Protein AF-A0A859FE62-F1 (afdb_monomer)

Sequence (93 aa):
MIVKDLVESKQLLAGETEEHVYIVYERYENVDCQYRDKQFEELECDPEERIQILMGSSDSSLVVKETLEIGKDHPSLESALDFIKTSKPDLFN

Mean predicted aligned error: 4.95 Å

Structure (mmCIF, N/CA/C/O backbone):
data_AF-A0A859FE62-F1
#
_entry.id   AF-A0A859FE62-F1
#
loop_
_atom_site.group_PDB
_atom_site.id
_atom_site.type_symbol
_atom_site.label_atom_id
_atom_site.label_alt_id
_atom_site.label_comp_id
_atom_site.label_asym_id
_atom_site.label_entity_id
_atom_site.label_seq_id
_atom_site.pdbx_PDB_ins_code
_atom_site.Cartn_x
_atom_site.Cartn_y
_atom_site.Cartn_z
_atom_site.occupancy
_atom_site.B_iso_or_equiv
_atom_site.auth_seq_id
_atom_site.auth_comp_id
_atom_site.auth_asym_id
_atom_site.auth_atom_id
_atom_site.pdbx_PDB_model_num
ATOM 1 N N . MET A 1 1 ? 5.053 -2.349 -22.591 1.00 85.31 1 MET A N 1
ATOM 2 C CA . MET A 1 1 ? 3.927 -2.895 -21.798 1.00 85.31 1 MET A CA 1
ATOM 3 C C . MET A 1 1 ? 4.430 -2.877 -20.387 1.00 85.31 1 MET A C 1
ATOM 5 O O . MET A 1 1 ? 5.441 -3.515 -20.144 1.00 85.31 1 MET A O 1
ATOM 9 N N . ILE A 1 2 ? 3.769 -2.144 -19.498 1.00 86.06 2 ILE A N 1
ATOM 10 C CA . ILE A 1 2 ? 4.212 -2.092 -18.109 1.00 86.06 2 ILE A CA 1
ATOM 11 C C . ILE A 1 2 ? 3.636 -3.305 -17.388 1.00 86.06 2 ILE A C 1
ATOM 13 O O . ILE A 1 2 ? 2.415 -3.469 -17.327 1.00 86.06 2 ILE A O 1
ATOM 17 N N . VAL A 1 3 ? 4.524 -4.152 -16.889 1.00 88.31 3 VAL A N 1
ATOM 18 C CA . VAL A 1 3 ? 4.206 -5.229 -15.956 1.00 88.31 3 VAL A CA 1
ATOM 19 C C . VAL A 1 3 ? 4.422 -4.684 -14.550 1.00 88.31 3 VAL A C 1
ATOM 21 O O . VAL A 1 3 ? 5.429 -4.024 -14.296 1.00 88.31 3 VAL A O 1
ATOM 24 N N 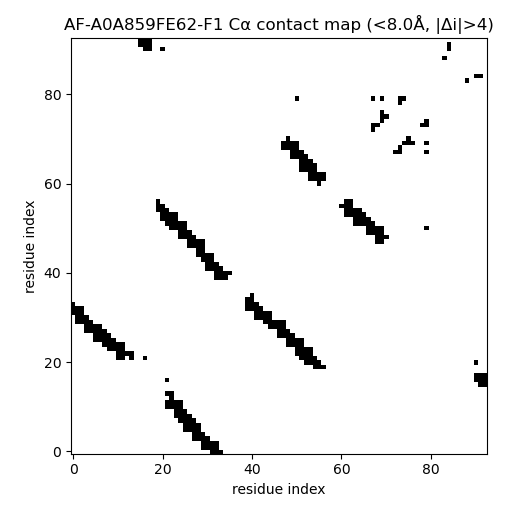. LYS A 1 4 ? 3.446 -4.914 -13.668 1.00 92.00 4 LYS A N 1
ATOM 25 C CA . LYS A 1 4 ? 3.522 -4.557 -12.250 1.00 92.00 4 LYS A CA 1
ATOM 26 C C . LYS A 1 4 ? 3.555 -5.834 -11.432 1.00 92.00 4 LYS A C 1
ATOM 28 O O . LYS A 1 4 ? 2.535 -6.521 -11.344 1.00 92.00 4 LYS A O 1
ATOM 33 N N . ASP A 1 5 ? 4.692 -6.122 -10.826 1.00 93.00 5 ASP A N 1
ATOM 34 C CA . ASP A 1 5 ? 4.873 -7.309 -10.003 1.00 93.00 5 ASP A CA 1
ATOM 35 C C . ASP A 1 5 ? 4.652 -6.953 -8.537 1.00 93.00 5 ASP A C 1
ATOM 37 O O . ASP A 1 5 ? 5.375 -6.137 -7.973 1.00 93.00 5 ASP A O 1
ATOM 41 N N . LEU A 1 6 ? 3.627 -7.545 -7.916 1.00 95.69 6 LEU A N 1
ATOM 42 C CA . LEU A 1 6 ? 3.369 -7.390 -6.484 1.00 95.69 6 LEU A CA 1
ATOM 43 C C . LEU A 1 6 ? 4.446 -8.149 -5.703 1.00 95.69 6 LEU A C 1
ATOM 45 O O . LEU A 1 6 ? 4.399 -9.377 -5.614 1.00 95.69 6 LEU A O 1
ATOM 49 N N . VAL A 1 7 ? 5.399 -7.416 -5.132 1.00 96.31 7 VAL A N 1
ATOM 50 C CA . VAL A 1 7 ? 6.540 -7.992 -4.406 1.00 96.31 7 VAL A CA 1
ATOM 51 C C . VAL A 1 7 ? 6.324 -8.030 -2.897 1.00 96.31 7 VAL A C 1
ATOM 53 O O . VAL A 1 7 ? 6.887 -8.884 -2.214 1.00 96.31 7 VAL A O 1
ATOM 56 N N . GLU A 1 8 ? 5.474 -7.150 -2.366 1.00 96.50 8 GLU A N 1
ATOM 57 C CA . GLU A 1 8 ? 5.117 -7.134 -0.949 1.00 96.50 8 GLU A CA 1
ATOM 58 C C . GLU A 1 8 ? 3.642 -6.784 -0.772 1.00 96.50 8 GLU A C 1
ATOM 60 O O . GLU A 1 8 ? 3.137 -5.850 -1.388 1.00 96.50 8 GLU A O 1
ATOM 65 N N . SER A 1 9 ? 2.959 -7.529 0.097 1.00 97.06 9 SER A N 1
ATOM 66 C CA . SER A 1 9 ? 1.601 -7.226 0.539 1.00 97.06 9 SER A CA 1
ATOM 67 C C . SER A 1 9 ? 1.469 -7.546 2.020 1.00 97.06 9 SER A C 1
ATOM 69 O O . SER A 1 9 ? 1.820 -8.646 2.461 1.00 97.06 9 SER A O 1
ATOM 71 N N . LYS A 1 10 ? 0.954 -6.595 2.800 1.00 96.38 10 LYS A N 1
ATOM 72 C CA . LYS A 1 10 ? 0.811 -6.742 4.249 1.00 96.38 10 LYS A CA 1
ATOM 73 C C . LYS A 1 10 ? -0.410 -5.998 4.770 1.00 96.38 10 LYS A C 1
ATOM 75 O O . LYS A 1 10 ? -0.612 -4.829 4.462 1.00 96.38 10 LYS A O 1
ATOM 80 N N . GLN A 1 11 ? -1.172 -6.646 5.649 1.00 95.69 11 GLN A N 1
ATOM 81 C CA . GLN A 1 11 ? -2.186 -5.952 6.439 1.00 95.69 11 GLN A CA 1
ATOM 82 C C . GLN A 1 11 ? -1.517 -5.119 7.540 1.00 95.69 11 GLN A C 1
ATOM 84 O O . GLN A 1 11 ? -0.725 -5.625 8.341 1.00 95.69 11 GLN A O 1
ATOM 89 N N . LEU A 1 12 ? -1.850 -3.836 7.578 1.00 94.94 12 LEU A N 1
ATOM 90 C CA . LEU A 1 12 ? -1.417 -2.882 8.586 1.00 94.94 12 LEU A CA 1
ATOM 91 C C . LEU A 1 12 ? -2.514 -2.684 9.632 1.00 94.94 12 LEU A C 1
ATOM 93 O O . LEU A 1 12 ? -3.694 -2.881 9.350 1.00 94.94 12 LEU A O 1
ATOM 97 N N . LEU A 1 13 ? -2.104 -2.286 10.842 1.00 92.56 13 LEU A N 1
ATOM 98 C CA . LEU A 1 13 ? -3.007 -1.940 11.950 1.00 92.56 13 LEU A CA 1
ATOM 99 C C . LEU A 1 13 ? -4.002 -3.064 12.306 1.00 92.56 13 LEU A C 1
ATOM 101 O O . LEU A 1 13 ? -5.097 -2.817 12.808 1.00 92.56 13 LEU A O 1
ATOM 105 N N . ALA A 1 14 ? -3.613 -4.317 12.049 1.00 88.00 14 ALA A N 1
ATOM 106 C CA . ALA A 1 14 ? -4.421 -5.480 12.380 1.00 88.00 14 ALA A CA 1
ATOM 107 C C . ALA A 1 14 ? -4.676 -5.522 13.895 1.00 88.00 14 ALA A C 1
ATOM 109 O O . ALA A 1 14 ? -3.736 -5.579 14.688 1.00 88.00 14 ALA A O 1
ATOM 110 N N . GLY A 1 15 ? -5.952 -5.491 14.281 1.00 87.62 15 GLY A N 1
ATOM 111 C CA . GLY A 1 15 ? -6.390 -5.442 15.678 1.00 87.62 15 GLY A CA 1
ATOM 112 C C . GLY A 1 15 ? -6.658 -4.036 16.228 1.00 87.62 15 GLY A C 1
ATOM 113 O O . GLY A 1 15 ? -7.266 -3.937 17.286 1.00 87.62 15 GLY A O 1
ATOM 114 N N . GLU A 1 16 ? -6.262 -2.971 15.523 1.00 91.56 16 GLU A N 1
ATOM 115 C CA . GLU A 1 16 ? -6.684 -1.591 15.828 1.00 91.56 16 GLU A CA 1
ATOM 116 C C . GLU A 1 16 ? -7.937 -1.196 15.027 1.00 91.56 16 GLU A C 1
ATOM 118 O O . GLU A 1 16 ? -8.721 -0.364 15.471 1.00 91.56 16 GLU A O 1
ATOM 123 N N . THR A 1 17 ? -8.130 -1.778 13.841 1.00 91.44 17 THR A N 1
ATOM 124 C CA . THR A 1 17 ? -9.249 -1.458 12.945 1.00 91.44 17 THR A CA 1
ATOM 125 C C . THR A 1 17 ? -10.542 -2.178 13.326 1.00 91.44 17 THR A C 1
ATOM 127 O O . THR A 1 17 ? -10.499 -3.295 13.852 1.00 91.44 17 THR A O 1
ATOM 130 N N . GLU A 1 18 ? -11.687 -1.562 13.014 1.00 90.44 18 GLU A N 1
ATOM 131 C CA . GLU A 1 18 ? -13.018 -2.165 13.169 1.00 90.44 18 GLU A CA 1
ATOM 132 C C . GLU A 1 18 ? -13.155 -3.511 12.432 1.00 90.44 18 GLU A C 1
ATOM 134 O O . GLU A 1 18 ? -12.393 -3.850 11.515 1.00 90.44 18 GLU A O 1
ATOM 139 N N . GLU A 1 19 ? -14.164 -4.293 12.827 1.00 87.25 19 GLU A N 1
ATOM 140 C CA . GLU A 1 19 ? -14.510 -5.526 12.125 1.00 87.25 19 GLU A CA 1
ATOM 141 C C . GLU A 1 19 ? -14.842 -5.224 10.654 1.00 87.25 19 GLU A C 1
ATOM 143 O O . GLU A 1 19 ? -15.503 -4.242 10.326 1.00 87.25 19 GLU A O 1
ATOM 148 N N . HIS A 1 20 ? -14.356 -6.074 9.747 1.00 90.31 20 HIS A N 1
ATOM 149 C CA . HIS A 1 20 ? -14.487 -5.910 8.295 1.00 90.31 20 HIS A CA 1
ATOM 150 C C . HIS A 1 20 ? -13.755 -4.706 7.676 1.00 90.31 20 HIS A C 1
ATOM 152 O O . HIS A 1 20 ? -13.930 -4.457 6.482 1.00 90.31 20 HIS A O 1
ATOM 158 N N . VAL A 1 21 ? -12.895 -4.003 8.416 1.00 93.44 21 VAL A N 1
ATOM 159 C CA . VAL A 1 21 ? -11.988 -2.992 7.856 1.00 93.44 21 VAL A CA 1
ATOM 160 C C . VAL A 1 21 ? -10.582 -3.570 7.720 1.00 93.44 21 VAL A C 1
ATOM 162 O O . VAL A 1 21 ? -10.014 -4.115 8.666 1.00 93.44 21 VAL A O 1
ATOM 165 N N . TYR A 1 22 ? -9.997 -3.427 6.531 1.00 94.75 22 TYR A N 1
ATOM 166 C CA . TYR A 1 22 ? -8.653 -3.905 6.222 1.00 94.75 22 TYR A CA 1
ATOM 167 C C . TYR A 1 22 ? -7.843 -2.781 5.592 1.00 94.75 22 TYR A C 1
ATOM 169 O O . TYR A 1 22 ? -8.194 -2.267 4.532 1.00 94.75 22 TYR A O 1
ATOM 177 N N . ILE A 1 23 ? -6.734 -2.419 6.229 1.00 95.75 23 ILE A N 1
ATOM 178 C CA . ILE A 1 23 ? -5.758 -1.485 5.673 1.00 95.75 23 ILE A CA 1
ATOM 179 C C . ILE A 1 23 ? -4.602 -2.328 5.145 1.00 95.75 23 ILE A C 1
ATOM 181 O O . ILE A 1 23 ? -3.933 -3.011 5.917 1.00 95.75 23 ILE A O 1
ATOM 185 N N . VAL A 1 24 ? -4.390 -2.330 3.834 1.00 97.19 24 VAL A N 1
ATOM 186 C CA . VAL A 1 24 ? -3.402 -3.186 3.167 1.00 97.19 24 VAL A CA 1
ATOM 187 C C . VAL A 1 24 ? -2.350 -2.318 2.506 1.00 97.19 24 VAL A C 1
ATOM 189 O O . VAL A 1 24 ? -2.676 -1.435 1.724 1.00 97.19 24 VAL A O 1
ATOM 192 N N . TYR A 1 25 ? -1.090 -2.567 2.827 1.00 97.81 25 TYR A N 1
ATOM 193 C CA . TYR A 1 25 ? 0.047 -2.015 2.108 1.00 97.81 25 TYR A CA 1
ATOM 194 C C . TYR A 1 25 ? 0.465 -2.964 0.996 1.00 97.81 25 TYR A C 1
ATOM 196 O O . TYR A 1 25 ? 0.547 -4.172 1.223 1.00 97.81 25 TYR A O 1
ATOM 204 N N . GLU A 1 26 ? 0.761 -2.403 -0.169 1.00 97.94 26 GLU A N 1
ATOM 205 C CA . GLU A 1 26 ? 1.276 -3.122 -1.324 1.00 97.94 26 GLU A CA 1
ATOM 206 C C . GLU A 1 26 ? 2.466 -2.380 -1.927 1.00 97.94 26 GLU A C 1
ATOM 208 O O . GLU A 1 26 ? 2.441 -1.152 -2.069 1.00 97.94 26 GLU A O 1
ATOM 213 N N . ARG A 1 27 ? 3.475 -3.145 -2.344 1.00 96.88 27 ARG A N 1
ATOM 214 C CA . ARG A 1 27 ? 4.608 -2.657 -3.125 1.00 96.88 27 ARG A CA 1
ATOM 215 C C . ARG A 1 27 ? 4.718 -3.421 -4.432 1.00 96.88 27 ARG A C 1
ATOM 217 O O . ARG A 1 27 ? 4.713 -4.654 -4.443 1.00 96.88 27 ARG A O 1
ATOM 224 N N . TYR A 1 28 ? 4.872 -2.668 -5.509 1.00 96.38 28 TYR A N 1
ATOM 225 C CA . TYR A 1 28 ? 5.039 -3.158 -6.862 1.00 96.38 28 TYR A CA 1
ATOM 226 C C . TYR A 1 28 ? 6.410 -2.786 -7.407 1.00 96.38 28 TYR A C 1
ATOM 228 O O . TYR A 1 28 ? 6.847 -1.640 -7.283 1.00 96.38 28 TYR A O 1
ATOM 236 N N . GLU A 1 29 ? 7.059 -3.741 -8.058 1.00 94.88 29 GLU A N 1
ATOM 237 C CA . GLU A 1 29 ? 8.170 -3.467 -8.965 1.00 94.88 29 GLU A CA 1
ATOM 238 C C . GLU A 1 29 ? 7.619 -3.352 -10.386 1.00 94.88 29 GLU A C 1
ATOM 240 O O . GLU A 1 29 ? 6.763 -4.136 -10.803 1.00 94.88 29 GLU A O 1
ATOM 245 N N . ASN A 1 30 ? 8.055 -2.323 -11.111 1.00 92.44 30 ASN A N 1
ATOM 246 C CA . ASN A 1 30 ? 7.533 -2.010 -12.433 1.00 92.44 30 ASN A CA 1
ATOM 247 C C . ASN A 1 30 ? 8.600 -2.281 -13.489 1.00 92.44 30 ASN A C 1
ATOM 249 O O . ASN A 1 30 ? 9.720 -1.781 -13.392 1.00 92.44 30 ASN A O 1
ATOM 253 N N . VAL A 1 31 ? 8.223 -3.012 -14.535 1.00 91.00 31 VAL A N 1
ATOM 254 C CA . VAL A 1 31 ? 9.091 -3.285 -15.684 1.00 91.00 31 VAL A CA 1
ATOM 255 C C . VAL A 1 31 ? 8.365 -2.883 -16.959 1.00 91.00 31 VAL A C 1
ATOM 257 O O . VAL A 1 31 ? 7.253 -3.347 -17.224 1.00 91.00 31 VAL A O 1
ATOM 260 N N . ASP A 1 32 ? 8.977 -2.023 -17.774 1.00 89.94 32 ASP A N 1
ATOM 261 C CA . ASP A 1 32 ? 8.480 -1.752 -19.122 1.00 89.94 32 ASP A CA 1
ATOM 262 C C . ASP A 1 32 ? 9.101 -2.731 -20.116 1.00 89.94 32 ASP A C 1
ATOM 264 O O . ASP A 1 32 ? 10.270 -2.630 -20.490 1.00 89.94 32 ASP A O 1
ATOM 268 N N . CYS A 1 33 ? 8.286 -3.684 -20.558 1.00 86.44 33 CYS A N 1
ATOM 269 C CA . CYS A 1 33 ? 8.644 -4.636 -21.596 1.00 86.44 33 CYS A CA 1
ATOM 270 C C . CYS A 1 33 ? 8.349 -4.040 -22.976 1.00 86.44 33 CYS A C 1
ATOM 272 O O . CYS A 1 33 ? 7.183 -3.844 -23.352 1.00 86.44 33 CYS A O 1
ATOM 274 N N . GLN A 1 34 ? 9.384 -3.800 -23.771 1.00 88.50 34 GLN A N 1
ATOM 275 C CA . GLN A 1 34 ? 9.262 -3.306 -25.139 1.00 88.50 34 GLN A CA 1
ATOM 276 C C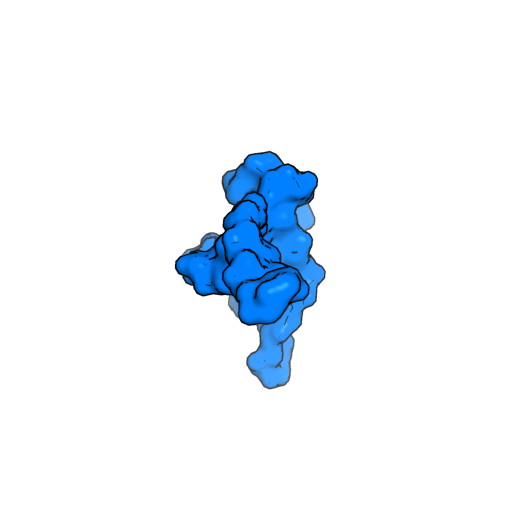 . GLN A 1 34 ? 9.704 -4.376 -26.139 1.00 88.50 34 GLN A C 1
ATOM 278 O O . GLN A 1 34 ? 10.654 -5.115 -25.907 1.00 88.50 34 GLN A O 1
ATOM 283 N N . TYR A 1 35 ? 9.011 -4.457 -27.277 1.00 83.75 35 TYR A N 1
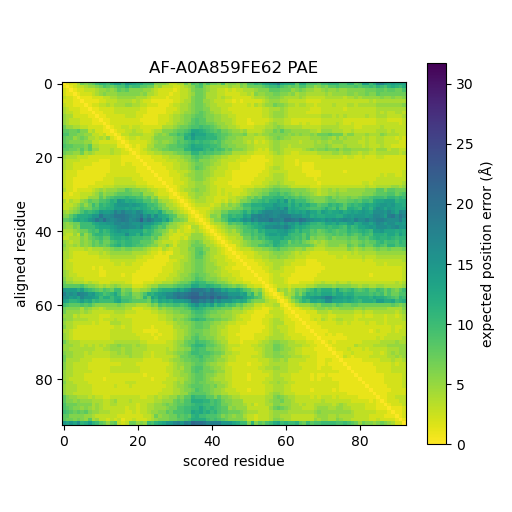ATOM 284 C CA . TYR A 1 35 ? 9.430 -5.292 -28.401 1.00 83.75 35 TYR A CA 1
ATOM 285 C C . TYR A 1 35 ? 9.953 -4.394 -29.519 1.00 83.75 35 TYR A C 1
ATOM 287 O O . TYR A 1 35 ? 9.185 -3.629 -30.111 1.00 83.75 35 TYR A O 1
ATOM 295 N N . ARG A 1 36 ? 11.255 -4.474 -29.802 1.00 81.69 36 ARG A N 1
ATOM 296 C CA . ARG A 1 36 ? 11.930 -3.702 -30.856 1.00 81.69 36 ARG A CA 1
ATOM 297 C C . ARG A 1 36 ? 12.864 -4.614 -31.637 1.00 81.69 36 ARG A C 1
ATOM 299 O O . ARG A 1 36 ? 13.505 -5.483 -31.067 1.00 81.69 36 ARG A O 1
ATOM 306 N N . ASP A 1 37 ? 12.897 -4.464 -32.960 1.00 83.25 37 ASP A N 1
ATOM 307 C CA . ASP A 1 37 ? 13.843 -5.163 -33.847 1.00 83.25 37 ASP A CA 1
ATOM 308 C C . ASP A 1 37 ? 13.953 -6.688 -33.645 1.00 83.25 37 ASP A C 1
ATOM 310 O O . ASP A 1 37 ? 15.017 -7.289 -33.780 1.00 83.25 37 ASP A O 1
ATOM 314 N N . LYS A 1 38 ? 12.814 -7.342 -33.384 1.00 84.12 38 LYS A N 1
ATOM 315 C CA . LYS A 1 38 ? 12.704 -8.784 -33.091 1.00 84.12 38 LYS A CA 1
ATOM 316 C C . LYS A 1 38 ? 13.313 -9.230 -31.755 1.00 84.12 38 LYS A C 1
ATOM 318 O O . LYS A 1 38 ? 13.491 -10.431 -31.554 1.00 84.12 38 LYS A O 1
ATOM 323 N N . GLN A 1 39 ? 13.582 -8.300 -30.848 1.00 83.75 39 GLN A N 1
ATOM 324 C CA . GLN A 1 39 ? 14.081 -8.546 -29.500 1.00 83.75 39 GLN A CA 1
ATOM 325 C C . GLN A 1 39 ? 13.129 -7.959 -28.451 1.00 83.75 39 GLN A C 1
ATOM 327 O O . GLN A 1 39 ? 12.350 -7.045 -28.735 1.00 83.75 39 GLN A O 1
ATOM 332 N N . PHE A 1 40 ? 13.171 -8.533 -27.250 1.00 83.25 40 PHE A N 1
ATOM 333 C CA . PHE A 1 40 ? 12.494 -8.000 -26.073 1.00 83.25 40 PHE A CA 1
ATOM 334 C C . PHE A 1 40 ? 13.517 -7.246 -25.228 1.00 83.25 40 PHE A C 1
ATOM 336 O O . PHE A 1 40 ? 14.589 -7.778 -24.944 1.00 83.25 40 PHE A O 1
ATOM 343 N N . GLU A 1 41 ? 13.175 -6.023 -24.852 1.00 86.31 41 GLU A N 1
ATOM 344 C CA . GLU A 1 41 ? 13.928 -5.200 -23.912 1.00 86.31 41 GLU A CA 1
ATOM 345 C C . GLU A 1 41 ? 13.071 -4.990 -22.665 1.00 86.31 41 GLU A C 1
ATOM 347 O O . GLU A 1 41 ? 11.868 -4.734 -22.765 1.00 86.31 41 GLU A O 1
ATOM 352 N N . GLU A 1 42 ? 13.695 -5.104 -21.498 1.00 86.69 42 GLU A N 1
ATOM 353 C CA . GLU A 1 42 ? 13.082 -4.848 -20.199 1.00 86.69 42 GLU A CA 1
ATOM 354 C C . GLU A 1 42 ? 13.773 -3.637 -19.580 1.00 86.69 42 GLU A C 1
ATOM 356 O O . GLU A 1 42 ? 15.000 -3.590 -19.479 1.00 86.69 42 GLU A O 1
ATOM 361 N N . LEU A 1 43 ? 12.980 -2.637 -19.210 1.00 86.75 43 LEU A N 1
ATOM 362 C CA . LEU A 1 43 ? 13.458 -1.431 -18.549 1.00 86.75 43 LEU A CA 1
ATOM 363 C C . LEU A 1 43 ? 12.861 -1.374 -17.147 1.00 86.75 43 LEU A C 1
ATOM 365 O O . LEU A 1 43 ? 11.644 -1.238 -16.994 1.00 86.75 43 LEU A O 1
ATOM 369 N N . GLU A 1 44 ? 13.724 -1.469 -16.137 1.00 86.50 44 GLU A N 1
ATOM 370 C CA . GLU A 1 44 ? 13.339 -1.232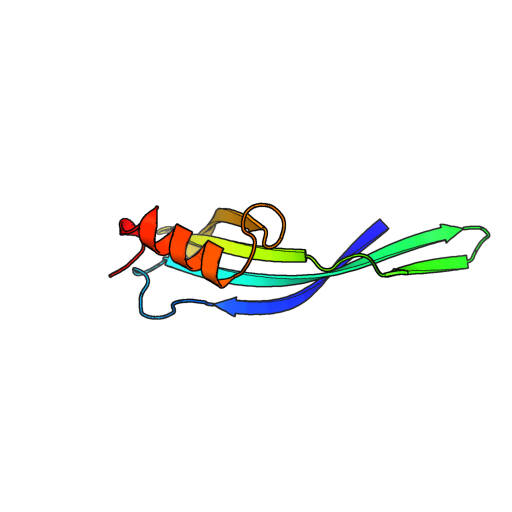 -14.747 1.00 86.50 44 GLU A CA 1
ATOM 371 C C . GLU A 1 44 ? 12.799 0.194 -14.602 1.00 86.50 44 GLU A C 1
ATOM 373 O O . GLU A 1 44 ? 13.405 1.168 -15.059 1.00 86.50 44 GLU A O 1
ATOM 378 N N . CYS A 1 45 ? 11.627 0.297 -13.990 1.00 89.00 45 CYS A N 1
ATOM 379 C CA . CYS A 1 45 ? 10.944 1.546 -13.697 1.00 89.00 45 CYS A CA 1
ATOM 380 C C . CYS A 1 45 ? 10.875 1.748 -12.179 1.00 89.00 45 CYS A C 1
ATOM 382 O O . CYS A 1 45 ? 11.049 0.804 -11.406 1.00 89.00 45 CYS A O 1
ATOM 384 N N . ASP A 1 46 ? 10.582 2.978 -11.752 1.00 90.94 46 ASP A N 1
ATOM 385 C CA . ASP A 1 46 ? 10.443 3.280 -10.328 1.00 90.94 46 ASP A CA 1
ATOM 386 C C . ASP A 1 46 ? 9.365 2.388 -9.681 1.00 90.94 46 ASP A C 1
ATOM 388 O O . ASP A 1 46 ? 8.293 2.190 -10.275 1.00 90.94 46 ASP A O 1
ATOM 392 N N . PRO A 1 47 ? 9.623 1.838 -8.480 1.00 92.88 47 PRO A N 1
ATOM 393 C CA . PRO A 1 47 ? 8.645 1.029 -7.770 1.00 92.88 47 PRO A CA 1
ATOM 394 C C . PRO A 1 47 ? 7.440 1.876 -7.355 1.00 92.88 47 PRO A C 1
ATOM 396 O O . PRO A 1 47 ? 7.536 3.084 -7.142 1.00 92.88 47 PRO A O 1
ATOM 399 N N . GLU A 1 48 ? 6.294 1.222 -7.210 1.00 94.81 48 GLU A N 1
ATOM 400 C CA . GLU A 1 48 ? 5.072 1.845 -6.711 1.00 94.81 48 GLU A CA 1
ATOM 401 C C . GLU A 1 48 ? 4.713 1.270 -5.346 1.00 94.81 48 GLU A C 1
ATOM 403 O O . GLU A 1 48 ? 4.644 0.059 -5.162 1.00 94.81 48 GLU A O 1
ATOM 408 N N . GLU A 1 49 ? 4.426 2.146 -4.394 1.00 96.94 49 GLU A N 1
ATOM 409 C CA . GLU A 1 49 ? 3.971 1.776 -3.061 1.00 96.94 49 GLU A CA 1
ATOM 410 C C . GLU A 1 49 ? 2.604 2.403 -2.812 1.00 96.94 49 GLU A C 1
ATOM 412 O O . GLU A 1 49 ? 2.378 3.574 -3.128 1.00 96.94 49 GLU A O 1
ATOM 417 N N . ARG A 1 50 ? 1.676 1.639 -2.237 1.00 97.12 50 ARG A N 1
ATOM 418 C CA . ARG A 1 50 ? 0.335 2.141 -1.935 1.00 97.12 50 ARG A CA 1
ATOM 419 C C . ARG A 1 50 ? -0.262 1.513 -0.688 1.00 97.12 50 ARG A C 1
ATOM 421 O O . ARG A 1 50 ? 0.068 0.390 -0.319 1.00 97.12 50 ARG A O 1
ATOM 428 N N . ILE A 1 51 ? -1.192 2.235 -0.079 1.00 97.38 51 ILE A N 1
ATOM 429 C CA . ILE A 1 51 ? -2.087 1.726 0.955 1.00 97.38 51 ILE A CA 1
ATOM 430 C C . ILE A 1 51 ? -3.499 1.683 0.387 1.00 97.38 51 ILE A C 1
ATOM 432 O O . ILE A 1 51 ? -3.979 2.671 -0.163 1.00 97.38 51 ILE A O 1
ATOM 436 N N . GLN A 1 52 ? -4.184 0.562 0.555 1.00 97.19 52 GLN A N 1
ATOM 437 C CA . GLN A 1 52 ? -5.587 0.396 0.217 1.00 97.19 52 GLN A CA 1
ATOM 438 C C . GLN A 1 52 ? -6.416 0.220 1.484 1.00 97.19 52 GLN A C 1
ATOM 440 O O . GLN A 1 52 ? -6.076 -0.580 2.355 1.00 97.19 52 GLN A O 1
ATOM 445 N N . ILE A 1 53 ? -7.529 0.945 1.565 1.00 96.06 53 ILE A N 1
ATOM 446 C CA . ILE A 1 53 ? -8.546 0.735 2.595 1.00 96.06 53 ILE A CA 1
ATOM 447 C C . ILE A 1 53 ? -9.652 -0.102 1.969 1.00 96.06 53 ILE A C 1
ATOM 449 O O . ILE A 1 53 ? -10.357 0.364 1.070 1.00 96.06 53 ILE A O 1
ATOM 453 N N . LEU A 1 54 ? -9.804 -1.337 2.435 1.00 95.19 54 LEU A N 1
ATOM 454 C CA . LEU A 1 54 ? -10.862 -2.242 2.016 1.00 95.19 54 LEU A CA 1
ATOM 455 C C . LEU A 1 54 ? -11.906 -2.367 3.121 1.00 95.19 54 LEU A C 1
ATOM 457 O O . LEU A 1 54 ? -11.570 -2.526 4.293 1.00 95.19 54 LEU A O 1
ATOM 461 N N . MET A 1 55 ?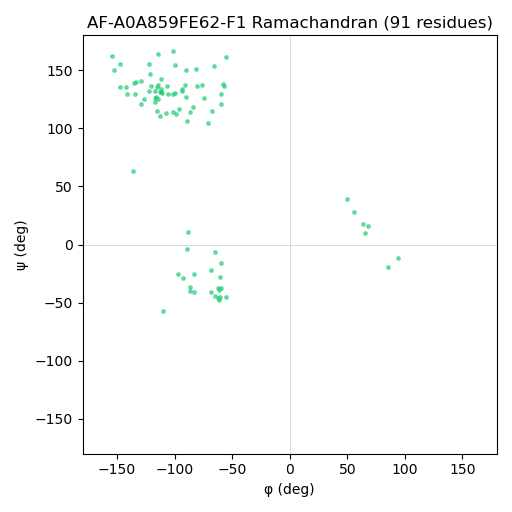 -13.176 -2.330 2.729 1.00 93.81 55 MET A N 1
ATOM 462 C CA . MET A 1 55 ? -14.296 -2.595 3.626 1.00 93.81 55 MET A CA 1
ATOM 463 C C . MET A 1 55 ? -15.053 -3.827 3.148 1.00 93.81 55 MET A C 1
ATOM 465 O O . MET A 1 55 ? -15.386 -3.935 1.964 1.00 93.81 55 MET A O 1
ATOM 469 N N . GLY A 1 56 ? -15.323 -4.738 4.077 1.00 90.38 56 GLY A N 1
ATOM 470 C CA . GLY A 1 56 ? -16.191 -5.882 3.857 1.00 90.38 56 GLY A CA 1
ATOM 471 C C . GLY A 1 56 ? -17.656 -5.473 3.868 1.00 90.38 56 GLY A C 1
ATOM 472 O O . GLY A 1 56 ? -18.091 -4.689 4.711 1.00 90.38 56 GLY A O 1
ATOM 473 N N . SER A 1 57 ? -18.426 -6.011 2.929 1.00 81.56 57 SER A N 1
ATOM 474 C CA . SER A 1 57 ? -19.887 -5.955 2.959 1.00 81.56 57 SER A CA 1
ATOM 475 C C . SER A 1 57 ? -20.487 -7.277 3.435 1.00 81.56 57 SER A C 1
ATOM 477 O O . SER A 1 57 ? -19.827 -8.314 3.508 1.00 81.56 57 SER A O 1
ATOM 479 N N . SER A 1 58 ? -21.778 -7.240 3.766 1.00 78.00 58 SER A N 1
ATOM 480 C CA . SER A 1 58 ? -22.541 -8.384 4.280 1.00 78.00 58 SER A CA 1
ATOM 481 C C . SER A 1 58 ? -22.588 -9.594 3.338 1.00 78.00 58 SER A C 1
ATOM 483 O O . SER A 1 58 ? -22.917 -10.695 3.770 1.00 78.00 58 SER A O 1
ATOM 485 N N . ASP A 1 59 ? -22.245 -9.416 2.064 1.00 82.44 59 ASP A N 1
ATOM 486 C CA . ASP A 1 59 ? -22.148 -10.468 1.051 1.00 82.44 59 ASP A CA 1
ATOM 487 C C . ASP A 1 59 ? -20.766 -11.145 0.989 1.00 82.44 59 ASP A C 1
ATOM 489 O 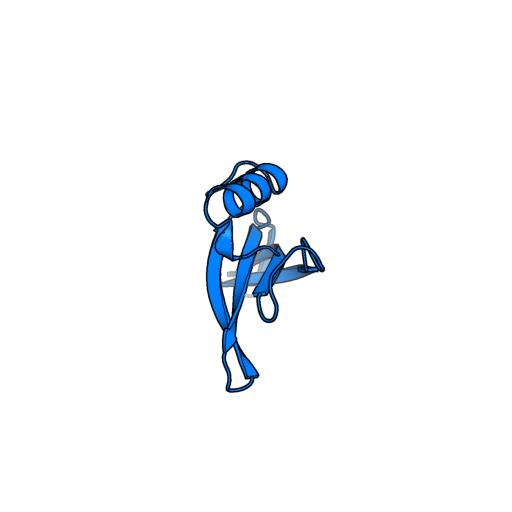O . ASP A 1 59 ? -20.505 -11.924 0.075 1.00 82.44 59 ASP A O 1
ATOM 493 N N . SER A 1 60 ? -19.890 -10.889 1.969 1.00 76.44 60 SER A N 1
ATOM 494 C CA . SER A 1 60 ? -18.509 -11.399 2.012 1.00 76.44 60 SER A CA 1
ATOM 495 C C . SER A 1 60 ? -17.617 -10.899 0.869 1.00 76.44 60 SER A C 1
ATOM 497 O O . SER A 1 60 ? -16.567 -11.488 0.609 1.00 76.44 60 SER A O 1
ATOM 499 N N . SER A 1 61 ? -18.003 -9.818 0.186 1.00 87.56 61 SER A N 1
ATOM 500 C CA . SER A 1 61 ? -17.124 -9.132 -0.759 1.00 87.56 61 SER A CA 1
ATOM 501 C C . SER A 1 61 ? -16.308 -8.039 -0.062 1.00 87.56 61 SER A C 1
ATOM 503 O O . SER A 1 61 ? -16.733 -7.460 0.938 1.00 87.56 61 SER A O 1
ATOM 505 N N . LEU A 1 62 ? -15.104 -7.784 -0.579 1.00 91.31 62 LEU A N 1
ATOM 506 C CA . LEU A 1 62 ? -14.253 -6.671 -0.164 1.00 91.31 62 LEU A CA 1
ATOM 507 C C . LEU A 1 62 ? -14.281 -5.605 -1.250 1.00 91.31 62 LEU A C 1
ATOM 509 O O . LEU A 1 62 ? -14.039 -5.896 -2.422 1.00 91.31 62 LEU A O 1
ATOM 513 N N . VAL A 1 63 ? -14.536 -4.362 -0.852 1.00 93.06 63 VAL A N 1
ATOM 514 C CA . VAL A 1 63 ? -14.517 -3.214 -1.757 1.00 93.06 63 VAL A CA 1
ATOM 515 C C . VAL A 1 63 ? -13.409 -2.267 -1.333 1.00 93.06 63 VAL A C 1
ATOM 517 O O . VAL A 1 63 ? -13.374 -1.820 -0.186 1.00 93.06 63 VAL A O 1
ATOM 520 N N . VAL A 1 64 ? -12.531 -1.922 -2.275 1.00 94.50 64 VAL A N 1
ATOM 521 C CA . VAL A 1 64 ? -11.552 -0.847 -2.087 1.00 94.50 64 VAL A CA 1
ATOM 522 C C . VAL A 1 64 ? -12.311 0.474 -2.003 1.00 94.50 64 VAL A C 1
ATOM 524 O O . VAL A 1 64 ? -12.967 0.889 -2.958 1.00 94.50 64 VAL A O 1
ATOM 527 N N . LYS A 1 65 ? -12.253 1.123 -0.843 1.00 94.50 65 LYS A N 1
ATOM 528 C CA . LYS A 1 65 ? -12.853 2.442 -0.618 1.00 94.50 65 LYS A CA 1
ATOM 529 C C . LYS A 1 65 ? -11.920 3.569 -1.001 1.00 94.50 65 LYS A C 1
ATOM 531 O O . LYS A 1 65 ? -12.376 4.591 -1.500 1.00 94.50 65 LYS A O 1
ATOM 536 N N . GLU A 1 66 ? -10.634 3.375 -0.756 1.00 94.94 66 GLU A N 1
ATOM 537 C CA . GLU A 1 66 ? -9.620 4.393 -0.973 1.00 94.94 66 GLU A CA 1
ATOM 538 C C . GLU A 1 66 ? -8.278 3.730 -1.262 1.00 94.94 66 GLU A C 1
ATOM 540 O O . GLU A 1 66 ? -8.000 2.615 -0.814 1.00 94.94 66 GLU A O 1
ATOM 545 N N . THR A 1 67 ? -7.452 4.413 -2.044 1.00 96.50 67 THR A N 1
ATOM 546 C CA . THR A 1 67 ? -6.068 4.037 -2.314 1.00 96.50 67 THR A CA 1
ATOM 547 C C . THR A 1 67 ? -5.224 5.294 -2.177 1.00 96.50 67 THR A C 1
ATOM 549 O O . THR A 1 67 ? -5.581 6.320 -2.746 1.00 96.50 67 THR A O 1
ATOM 552 N N . LEU A 1 68 ? -4.150 5.205 -1.398 1.00 96.25 68 LEU A N 1
ATOM 553 C CA . LEU A 1 68 ? -3.190 6.275 -1.155 1.00 96.25 68 LEU A CA 1
ATOM 554 C C . LEU A 1 68 ? -1.834 5.831 -1.697 1.00 96.25 68 LEU A C 1
ATOM 556 O O . LEU A 1 68 ? -1.325 4.790 -1.279 1.00 96.25 68 LEU A O 1
ATOM 560 N N . GLU A 1 69 ? -1.248 6.596 -2.607 1.00 96.12 69 GLU A N 1
ATOM 561 C CA . GLU A 1 69 ? 0.065 6.307 -3.178 1.00 96.12 69 GLU A CA 1
ATOM 562 C C . GLU A 1 69 ? 1.181 6.956 -2.350 1.00 96.12 69 GLU A C 1
ATOM 564 O O . GLU A 1 69 ? 1.195 8.165 -2.091 1.00 96.12 69 GLU A O 1
ATOM 569 N N . ILE A 1 70 ? 2.161 6.149 -1.948 1.00 96.06 70 ILE A N 1
ATOM 570 C CA . ILE A 1 70 ? 3.342 6.621 -1.227 1.00 96.06 70 ILE A CA 1
ATOM 571 C C . ILE A 1 70 ? 4.333 7.212 -2.237 1.00 96.06 70 ILE A C 1
ATOM 573 O O . ILE A 1 70 ? 4.543 6.679 -3.323 1.00 96.06 70 ILE A O 1
ATOM 577 N N . GLY A 1 71 ? 4.908 8.362 -1.902 1.00 92.50 71 GLY A N 1
ATOM 578 C CA . GLY A 1 71 ? 5.734 9.184 -2.784 1.00 92.50 71 GLY A CA 1
ATOM 579 C C . GLY A 1 71 ? 4.943 10.152 -3.674 1.00 92.50 71 GLY A C 1
ATOM 580 O O . GLY A 1 71 ? 5.529 11.133 -4.133 1.00 92.50 71 GLY A O 1
ATOM 581 N N . LYS A 1 72 ? 3.632 9.934 -3.885 1.00 92.38 72 LYS A N 1
ATOM 582 C CA . LYS A 1 72 ? 2.762 10.836 -4.669 1.00 92.38 72 LYS A CA 1
ATOM 583 C C . LYS A 1 72 ? 1.738 11.583 -3.816 1.00 92.38 72 LYS A C 1
ATOM 585 O O . LYS A 1 72 ? 1.749 12.811 -3.823 1.00 92.38 72 LYS A O 1
ATOM 590 N N . ASP A 1 73 ? 0.899 10.864 -3.071 1.00 94.44 73 ASP A N 1
ATOM 591 C CA . ASP A 1 73 ? -0.118 11.465 -2.194 1.00 94.44 73 ASP A CA 1
ATOM 592 C C . ASP A 1 73 ? 0.465 11.783 -0.814 1.00 94.44 73 ASP A C 1
ATOM 594 O O . ASP A 1 73 ? 0.200 12.835 -0.231 1.00 94.44 73 ASP A O 1
ATOM 598 N N . HIS A 1 74 ? 1.305 10.877 -0.308 1.00 94.25 74 HIS A N 1
ATOM 599 C CA . HIS A 1 74 ? 1.971 11.009 0.983 1.00 94.25 74 HIS A CA 1
ATOM 600 C C . HIS A 1 74 ? 3.474 10.768 0.851 1.00 94.25 74 HIS A C 1
ATOM 602 O O . HIS A 1 74 ? 3.880 9.853 0.141 1.00 94.25 74 HIS A O 1
ATOM 608 N N . PRO A 1 75 ? 4.328 11.523 1.561 1.00 93.56 75 PRO A N 1
ATOM 609 C CA . PRO A 1 75 ? 5.779 11.388 1.440 1.00 93.56 75 PRO A CA 1
ATOM 610 C C . PRO A 1 75 ? 6.328 10.066 1.998 1.00 93.56 75 PRO A C 1
ATOM 612 O O . PRO A 1 75 ? 7.429 9.667 1.633 1.00 93.56 75 PRO A O 1
ATOM 615 N N . SER A 1 76 ? 5.601 9.400 2.901 1.00 95.38 76 SER A N 1
ATOM 616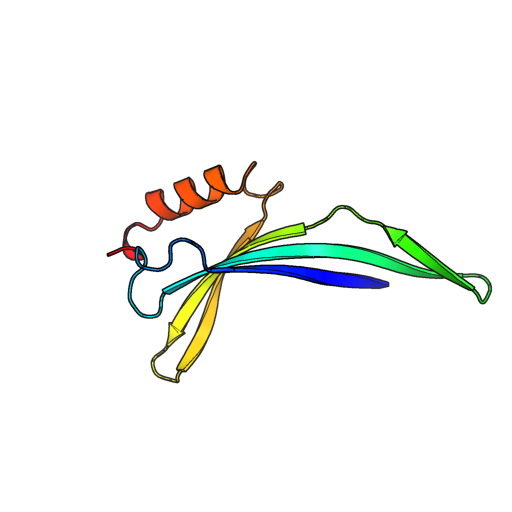 C CA . SER A 1 76 ? 6.023 8.145 3.528 1.00 95.38 76 SER A CA 1
ATOM 617 C C . SER A 1 76 ? 4.828 7.308 3.987 1.00 95.38 76 SER A C 1
ATOM 619 O O . SER A 1 76 ? 3.724 7.830 4.171 1.00 95.38 76 SER A O 1
ATOM 621 N N . LEU A 1 77 ? 5.074 6.014 4.228 1.00 94.00 77 LEU A N 1
ATOM 622 C CA . LEU A 1 77 ? 4.101 5.092 4.821 1.00 94.00 77 LEU A CA 1
ATOM 623 C C . LEU A 1 77 ? 3.569 5.615 6.165 1.00 94.00 77 LEU A C 1
ATOM 625 O O . LEU A 1 77 ? 2.363 5.616 6.387 1.00 94.00 77 LEU A O 1
ATOM 629 N N . GLU A 1 78 ? 4.448 6.115 7.036 1.00 95.19 78 GLU A N 1
ATOM 630 C CA . GLU A 1 78 ? 4.067 6.692 8.334 1.00 95.19 78 GLU A CA 1
ATOM 631 C C . GLU A 1 78 ? 3.129 7.891 8.167 1.00 95.19 78 GLU A C 1
ATOM 633 O O . GLU A 1 78 ? 2.083 7.949 8.806 1.00 95.19 78 GLU A O 1
ATOM 638 N N . SER A 1 79 ? 3.441 8.802 7.236 1.00 95.88 79 SER A N 1
ATOM 639 C CA . SER A 1 79 ? 2.594 9.966 6.968 1.00 95.88 79 SER A CA 1
ATOM 640 C C . SER A 1 79 ? 1.204 9.574 6.462 1.00 95.88 79 SER A C 1
ATOM 642 O O . SER A 1 79 ? 0.220 10.215 6.833 1.00 95.88 79 SER A O 1
ATOM 644 N N . ALA A 1 80 ? 1.110 8.529 5.636 1.00 95.56 80 ALA A N 1
ATOM 645 C CA . ALA A 1 80 ? -0.171 8.008 5.177 1.00 95.56 80 ALA A CA 1
ATOM 646 C C . ALA A 1 80 ? -0.959 7.351 6.324 1.00 95.56 80 ALA A C 1
ATOM 648 O O . ALA A 1 80 ? -2.162 7.570 6.446 1.00 95.56 80 ALA A O 1
ATOM 649 N N . LEU A 1 81 ? -0.297 6.598 7.207 1.00 94.81 81 LEU A N 1
ATOM 650 C CA . LEU A 1 81 ? -0.945 5.989 8.373 1.00 94.81 81 LEU A CA 1
ATOM 651 C C . LEU A 1 81 ? -1.468 7.033 9.364 1.00 94.81 81 LEU A C 1
ATOM 653 O O . LEU A 1 81 ? -2.614 6.926 9.804 1.00 94.81 81 LEU A O 1
ATOM 657 N N . ASP A 1 82 ? -0.678 8.060 9.670 1.00 94.88 82 ASP A N 1
ATOM 658 C CA . ASP A 1 82 ? -1.101 9.170 10.529 1.00 94.88 82 ASP A CA 1
ATOM 659 C C . ASP A 1 82 ? -2.292 9.919 9.924 1.00 94.88 82 ASP A C 1
ATOM 661 O O . ASP A 1 82 ? -3.242 10.283 10.629 1.00 94.88 82 ASP A O 1
ATOM 665 N N . PHE A 1 83 ? -2.283 10.100 8.601 1.00 94.81 83 PHE A N 1
ATOM 666 C CA . PHE A 1 83 ? -3.412 10.671 7.881 1.00 94.81 83 PHE A CA 1
ATOM 667 C C . PHE A 1 83 ? -4.665 9.8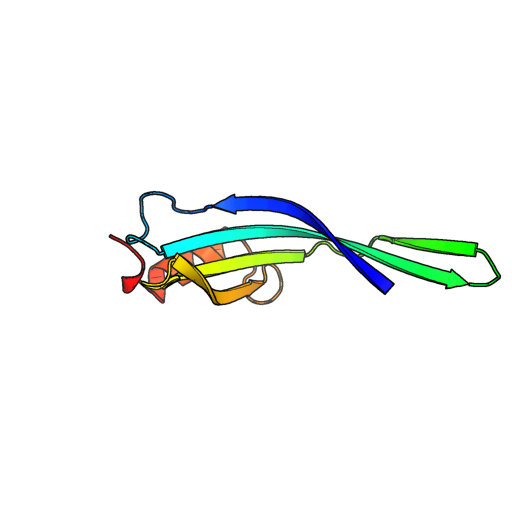03 8.003 1.00 94.81 83 PHE A C 1
ATOM 669 O O . PHE A 1 83 ? -5.730 10.343 8.295 1.00 94.81 83 PHE A O 1
ATOM 676 N N . ILE A 1 84 ? -4.574 8.482 7.829 1.00 94.19 84 ILE A N 1
ATOM 677 C CA . ILE A 1 84 ? -5.730 7.582 7.971 1.00 94.19 84 ILE A CA 1
ATOM 678 C C . ILE A 1 84 ? -6.283 7.660 9.399 1.00 94.19 84 ILE A C 1
ATOM 680 O O . ILE A 1 84 ? -7.481 7.880 9.571 1.00 94.19 84 ILE A O 1
ATOM 684 N N . LYS A 1 85 ? -5.417 7.570 10.418 1.00 93.31 85 LYS A N 1
ATOM 685 C CA . LYS A 1 85 ? -5.815 7.655 11.834 1.00 93.31 85 LYS A CA 1
ATOM 686 C C . LYS A 1 85 ? -6.498 8.979 12.178 1.00 93.31 85 LYS A C 1
ATOM 688 O O . LYS A 1 85 ? -7.448 9.000 12.952 1.00 93.31 85 LYS A O 1
ATOM 693 N N . THR A 1 86 ? -6.038 10.081 11.589 1.00 93.50 86 THR A N 1
ATOM 694 C CA . THR A 1 86 ? -6.580 11.419 11.872 1.00 93.50 86 THR A CA 1
ATOM 695 C C . THR A 1 86 ? -7.840 11.728 11.064 1.00 93.50 86 THR A C 1
ATOM 697 O O . THR A 1 86 ? -8.774 12.339 11.578 1.00 93.50 86 THR A O 1
ATOM 700 N N . SER A 1 87 ? -7.868 11.347 9.786 1.00 92.56 87 SER A N 1
ATOM 701 C CA . SER A 1 87 ? -8.954 11.697 8.862 1.00 92.56 87 SER A CA 1
ATOM 702 C C . SER A 1 87 ? -10.156 10.766 8.968 1.00 92.56 87 SER A C 1
ATOM 704 O O . SER A 1 87 ? -11.263 11.173 8.621 1.00 92.56 87 SER A O 1
ATOM 706 N N . LYS A 1 88 ? -9.943 9.527 9.421 1.00 92.31 88 LYS A N 1
ATOM 707 C CA . LYS A 1 88 ? -10.966 8.481 9.473 1.00 92.31 88 LYS A CA 1
ATOM 708 C C . LYS A 1 88 ? -10.909 7.731 10.809 1.00 92.31 88 LYS A C 1
ATOM 710 O O . LYS A 1 88 ? -10.640 6.530 10.819 1.00 92.31 88 LYS A O 1
ATOM 715 N N . PRO A 1 89 ? -11.159 8.421 11.938 1.00 90.44 89 PRO A N 1
ATOM 716 C CA . PRO A 1 89 ? -11.175 7.782 13.253 1.00 90.44 89 PRO A CA 1
ATOM 717 C C . PRO A 1 89 ? -12.238 6.678 13.347 1.00 90.44 89 PRO A C 1
ATOM 719 O O . PRO A 1 89 ? -12.021 5.704 14.051 1.00 90.44 89 PRO A O 1
ATOM 722 N N . ASP A 1 90 ? -13.323 6.781 12.571 1.00 90.75 90 ASP A N 1
ATOM 723 C CA . ASP A 1 90 ? -14.417 5.798 12.514 1.00 90.75 90 ASP A CA 1
ATOM 724 C C . ASP A 1 90 ? -13.998 4.422 11.954 1.00 90.75 90 ASP A C 1
ATOM 726 O O . ASP A 1 90 ? -14.805 3.506 11.906 1.00 90.75 90 ASP A O 1
ATOM 730 N N . LEU A 1 91 ? -12.762 4.268 11.464 1.00 90.56 91 LEU A N 1
ATOM 731 C CA . LEU A 1 91 ? -12.231 2.980 11.001 1.00 90.56 91 LEU A CA 1
ATOM 732 C C . LEU A 1 91 ? -11.552 2.173 12.119 1.00 90.56 91 LEU A C 1
ATOM 734 O O . LEU A 1 91 ? -11.081 1.061 11.861 1.00 90.56 91 LEU A O 1
ATOM 738 N N . PHE A 1 92 ? -11.451 2.735 13.324 1.00 90.44 92 PHE A N 1
ATOM 739 C CA . PHE A 1 92 ? -10.679 2.202 14.444 1.00 90.44 92 PHE A CA 1
ATOM 740 C C . PHE A 1 92 ? -11.568 1.939 15.668 1.00 90.44 92 PHE A C 1
ATOM 742 O O . PHE A 1 92 ? -12.518 2.681 15.908 1.00 90.44 92 PHE A O 1
ATOM 749 N N . ASN A 1 93 ? -11.231 0.896 16.437 1.00 81.06 93 ASN A N 1
ATOM 750 C CA . ASN A 1 93 ? -11.914 0.519 17.687 1.00 81.06 93 ASN A CA 1
ATOM 751 C C . ASN A 1 93 ? -11.369 1.252 18.922 1.00 81.06 93 ASN A C 1
ATOM 753 O O . ASN A 1 93 ? -10.143 1.512 18.975 1.00 81.06 93 ASN A O 1
#

Radius of gyration: 16.71 Å; Cα contacts (8 Å, |Δi|>4): 171; chains: 1; bounding box: 37×23×52 Å

Solvent-accessible surface area (backbone atoms only — not comparable to full-atom values): 5323 Å² total; per-residue (Å²): 85,78,47,72,44,80,77,45,76,44,78,47,64,79,88,47,39,33,89,57,48,44,41,33,39,40,32,27,47,30,33,39,45,43,81,54,97,94,41,80,47,78,41,84,47,80,64,48,39,35,38,35,38,30,40,51,48,97,84,76,46,75,42,77,76,47,75,46,39,44,72,75,77,25,86,36,70,67,57,44,51,55,46,46,57,70,76,44,52,89,49,46,110

Organism: NCBI:txid2592382

Nearest PDB structures (foldseek):
  5bka-assembly1_B  TM=7.962E-01  e=1.814E+00  Streptomyces coelicolor A3(2)
  5bka-assembly2_F  TM=7.088E-01  e=1.099E+00  Streptomyces coelicolor A3(2)
  5bka-assembly2_E  TM=7.125E-01  e=1.373E+00  Streptomyces coelicolor A3(2)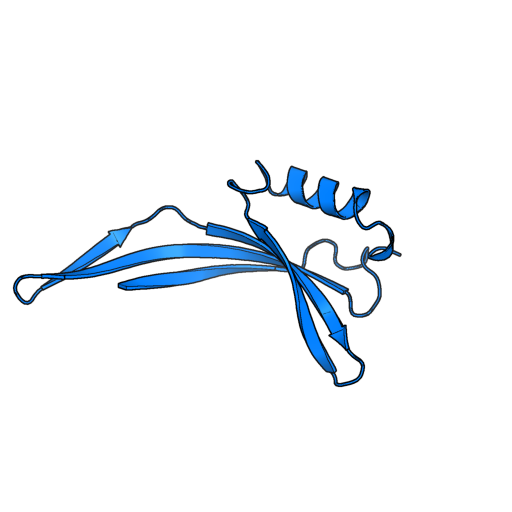
  2gex-assembly1_A  TM=4.285E-01  e=1.715E+00  Streptomyces nogalater
  3h4z-assembly1_A  TM=2.638E-01  e=2.992E+00  Escherichia coli

pLDDT: mean 91.65, std 4.87, range [76.44, 97.94]

Secondary structure (DSSP, 8-state):
-EEEEEEEEEEESTTTBPTTEEEEEEEEEEEEEEEETTEEEEEEEEEEEEEEEEEE-TTS-EEEEEEEEETTTBSSHHHHHHHHHHH-GGGB-

Foldseek 3Di:
DKDWAWPDKDWPPVPFFDPQKTKMKTKTWIWDWDQDPNDIDIDTDDIWIKIWIWGADPVRDIDTPDIATDVPRHVDPVRVVVCCCVVCVVGGD